Protein AF-U6DLD5-F1 (afdb_monomer_lite)

InterPro domains:
  IPR000885 Fibrillar collagen, C-terminal [PF01410] (1-35)
  IPR000885 Fibrillar collagen, C-terminal [PF01410] (37-151)
  IPR000885 Fibrillar collagen, C-terminal [PS51461] (1-152)
  IPR000885 Fibrillar collagen, C-terminal [SM00038] (1-152)

Organism: Neovison vison (NCBI:txid452646)

Radius of gyration: 15.99 Å; chains: 1; bounding box: 42×28×44 Å

Sequence (153 aa):
GEYWVDPNQGCARDAFRVFCNFTAGGETCVTPRDDVTQFSYVDSEGSPVGVVQLTFLRLPSVPAHQDVSYPCSGMAQGGPLKLRGANEDELSLETSPYVKEFRDGCQTQQGRTVLEVRTPVLEQLPVLDASFSDLGAPPRRGGVLLGPVCFMG

Foldseek 3Di:
DKDWDDLVPDPSVLTAIFDWDVVVQTKTWWFWQPDLPWTFTAGPVRHGRDPVRLVSLLPVFFKKKKKKKFFQPPPDPFAWKWWQFQLRDTDTPVRDPQWDWDWAPNVDNRTMIMIMRIDRPSSRDDTTDMATPHDDDDGRSPGMDIGIMMTRD

pLDDT: mean 86.75, std 12.44, range [45.78, 97.12]

Structure (mmCIF, N/CA/C/O backbone):
data_AF-U6DLD5-F1
#
_entry.id   AF-U6DLD5-F1
#
loop_
_atom_site.group_PDB
_atom_site.id
_atom_site.type_symbol
_atom_site.label_atom_id
_atom_site.label_alt_id
_atom_site.label_comp_id
_atom_site.label_asym_id
_atom_site.label_entity_id
_atom_site.label_seq_id
_atom_site.pdbx_PDB_ins_code
_atom_site.Cartn_x
_atom_site.Cartn_y
_atom_site.Cartn_z
_atom_site.occupancy
_atom_site.B_iso_or_equiv
_atom_site.auth_seq_id
_atom_site.auth_comp_id
_atom_site.auth_asym_id
_atom_site.auth_atom_id
_atom_site.pdbx_PDB_model_num
ATOM 1 N N . GLY A 1 1 ? -4.600 4.729 -14.880 1.00 92.75 1 GLY A N 1
ATOM 2 C CA . GLY A 1 1 ? -4.843 3.814 -16.014 1.00 92.75 1 GLY A CA 1
ATOM 3 C C . GLY A 1 1 ? -4.038 2.551 -15.807 1.00 92.75 1 GLY A C 1
ATOM 4 O O . GLY A 1 1 ? -3.149 2.578 -14.975 1.00 92.75 1 GLY A O 1
ATOM 5 N N . GLU A 1 2 ? -4.330 1.470 -16.527 1.00 96.19 2 GLU A N 1
ATOM 6 C CA . GLU A 1 2 ? -3.623 0.188 -16.359 1.00 96.19 2 GLU A CA 1
ATOM 7 C C . GLU A 1 2 ? -2.341 0.113 -17.198 1.00 96.19 2 GLU A C 1
ATOM 9 O O . GLU A 1 2 ? -2.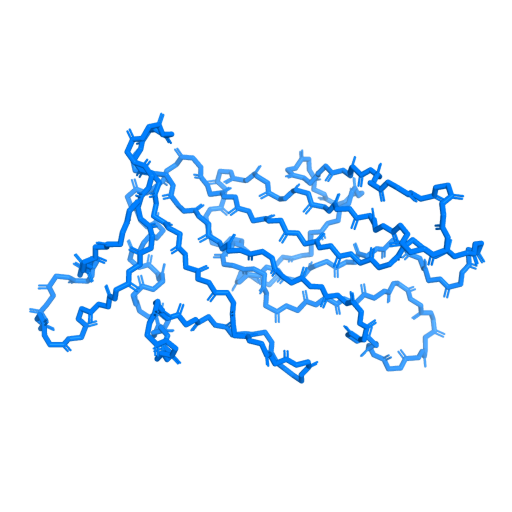404 0.310 -18.414 1.00 96.19 2 GLU A O 1
ATOM 14 N N . TYR A 1 3 ? -1.210 -0.232 -16.578 1.00 95.75 3 TYR A N 1
ATOM 15 C CA . TYR A 1 3 ? 0.106 -0.324 -17.222 1.00 95.75 3 TYR A CA 1
ATOM 16 C C . TYR A 1 3 ? 0.891 -1.543 -16.740 1.00 95.75 3 TYR A C 1
ATOM 18 O O . TYR A 1 3 ? 0.712 -2.001 -15.617 1.00 95.75 3 TYR A O 1
ATOM 26 N N . TRP A 1 4 ? 1.779 -2.054 -17.593 1.00 95.81 4 TRP A N 1
ATOM 27 C CA . TRP A 1 4 ? 2.768 -3.056 -17.199 1.00 95.81 4 TRP A CA 1
ATOM 28 C C . TRP A 1 4 ? 3.968 -2.362 -16.565 1.00 95.81 4 TRP A C 1
ATOM 30 O O . TRP A 1 4 ? 4.526 -1.439 -17.160 1.00 95.81 4 TRP A O 1
ATOM 40 N N . VAL A 1 5 ? 4.361 -2.819 -15.380 1.00 94.38 5 VAL A N 1
ATOM 41 C CA . VAL A 1 5 ? 5.543 -2.334 -14.666 1.00 94.38 5 VAL A CA 1
ATOM 42 C C . VAL A 1 5 ? 6.496 -3.489 -14.392 1.00 94.38 5 VAL A C 1
ATOM 44 O O . VAL A 1 5 ? 6.070 -4.608 -14.105 1.00 94.38 5 VAL A O 1
ATOM 47 N N . ASP A 1 6 ? 7.792 -3.194 -14.459 1.00 95.31 6 ASP A N 1
ATOM 48 C CA . ASP A 1 6 ? 8.860 -4.110 -14.057 1.00 95.31 6 ASP A CA 1
ATOM 49 C C . ASP A 1 6 ? 9.864 -3.386 -13.135 1.00 95.31 6 ASP A C 1
ATOM 51 O O . ASP A 1 6 ? 10.905 -2.899 -13.583 1.00 95.31 6 ASP A O 1
ATOM 55 N N . PRO A 1 7 ? 9.525 -3.237 -11.842 1.00 93.12 7 PRO A N 1
ATOM 56 C CA . PRO A 1 7 ? 10.357 -2.552 -10.856 1.00 93.12 7 PRO A CA 1
ATOM 57 C C . PRO A 1 7 ? 11.728 -3.203 -10.652 1.00 93.12 7 PRO A C 1
ATOM 59 O O . PRO A 1 7 ? 12.706 -2.497 -10.400 1.00 93.12 7 PRO A O 1
ATOM 62 N N . ASN A 1 8 ? 11.810 -4.535 -10.743 1.00 93.31 8 ASN A N 1
ATOM 63 C CA . ASN A 1 8 ? 13.070 -5.257 -10.577 1.00 93.31 8 ASN A CA 1
ATOM 64 C C . ASN A 1 8 ? 13.960 -5.210 -11.839 1.00 93.31 8 ASN A C 1
ATOM 66 O O . ASN A 1 8 ? 15.142 -5.551 -11.752 1.00 93.31 8 ASN A O 1
ATOM 70 N N . GLN A 1 9 ? 13.400 -4.762 -12.975 1.00 88.50 9 GLN A N 1
ATOM 71 C CA . GLN A 1 9 ? 13.993 -4.610 -14.312 1.00 88.50 9 GLN A CA 1
ATOM 72 C C . GLN A 1 9 ? 14.482 -5.897 -14.995 1.00 88.50 9 GLN A C 1
ATOM 74 O O . GLN A 1 9 ? 14.720 -5.883 -16.199 1.00 88.50 9 GLN A O 1
ATOM 79 N N . GLY A 1 10 ? 14.733 -6.975 -14.255 1.00 90.94 10 GLY A N 1
ATOM 80 C CA . GLY A 1 10 ? 15.520 -8.119 -14.699 1.00 90.94 10 GLY A CA 1
ATOM 81 C C . GLY A 1 10 ? 14.896 -8.867 -15.875 1.00 90.94 10 GLY A C 1
ATOM 82 O O . GLY A 1 10 ? 15.230 -8.639 -17.038 1.00 90.94 10 GLY A O 1
ATOM 83 N N . CYS A 1 11 ? 14.067 -9.866 -15.582 1.00 92.19 11 CYS A N 1
ATOM 84 C CA . CYS A 1 11 ? 13.420 -10.654 -16.622 1.00 92.19 11 CYS A CA 1
ATOM 85 C C . CYS A 1 11 ? 12.029 -10.092 -16.883 1.00 92.19 11 CYS A C 1
ATOM 87 O O . CYS A 1 11 ? 11.101 -10.504 -16.212 1.00 92.19 11 CYS A O 1
ATOM 89 N N . ALA A 1 12 ? 11.845 -9.311 -17.949 1.00 93.56 12 ALA A N 1
ATOM 90 C CA . ALA A 1 12 ? 10.562 -8.676 -18.296 1.00 93.56 12 ALA A CA 1
ATOM 91 C C . ALA A 1 12 ? 9.317 -9.600 -18.393 1.00 93.56 12 ALA A C 1
ATOM 93 O O . ALA A 1 12 ? 8.209 -9.123 -18.619 1.00 93.56 12 ALA A O 1
ATOM 94 N N . ARG A 1 13 ? 9.469 -10.927 -18.269 1.00 92.88 13 ARG A N 1
ATOM 95 C CA . ARG A 1 13 ? 8.363 -11.890 -18.141 1.00 92.88 13 ARG A CA 1
ATOM 96 C C . ARG A 1 13 ? 7.711 -11.900 -16.757 1.00 92.88 13 ARG A C 1
ATOM 98 O O . ARG A 1 13 ? 6.627 -12.458 -16.644 1.00 92.88 13 ARG A O 1
ATOM 105 N N . ASP A 1 14 ? 8.369 -11.362 -15.733 1.00 92.38 14 ASP A N 1
ATOM 106 C CA . ASP A 1 14 ? 7.815 -11.212 -14.382 1.00 92.38 14 ASP A CA 1
ATOM 107 C C . ASP A 1 14 ? 7.255 -9.802 -14.118 1.00 92.38 14 ASP A C 1
ATOM 109 O O . ASP A 1 14 ? 6.868 -9.488 -12.986 1.00 92.38 14 ASP A O 1
ATOM 113 N N . ALA A 1 15 ? 7.189 -8.976 -15.170 1.00 95.12 15 ALA A N 1
ATOM 114 C CA . ALA A 1 15 ? 6.427 -7.742 -15.183 1.00 95.12 15 ALA A CA 1
ATOM 115 C C . ALA A 1 15 ? 4.958 -8.041 -14.874 1.00 95.12 15 ALA A C 1
ATOM 117 O O . ALA A 1 15 ? 4.433 -9.098 -15.227 1.00 95.12 15 ALA A O 1
ATOM 118 N N . PHE A 1 16 ? 4.282 -7.090 -14.245 1.00 96.06 16 PHE A N 1
ATOM 119 C CA . PHE A 1 16 ? 2.897 -7.246 -13.815 1.00 96.06 16 PHE A CA 1
ATOM 120 C C . PHE A 1 16 ? 2.096 -5.987 -14.120 1.00 96.06 16 PHE A C 1
ATOM 122 O O . PHE A 1 16 ? 2.649 -4.894 -14.284 1.00 96.06 16 PHE A O 1
ATOM 129 N N . ARG A 1 17 ? 0.780 -6.151 -14.251 1.00 96.88 17 ARG A N 1
ATOM 130 C CA . ARG A 1 17 ? -0.121 -5.073 -14.653 1.00 96.88 17 ARG A CA 1
ATOM 131 C C . ARG A 1 17 ? -0.728 -4.382 -13.437 1.00 96.88 17 ARG A C 1
ATOM 133 O O . ARG A 1 17 ? -1.255 -5.045 -12.558 1.00 96.88 17 ARG A O 1
ATOM 140 N N . VAL A 1 18 ? -0.674 -3.060 -13.385 1.00 96.50 18 VAL A N 1
ATOM 141 C CA . VAL A 1 18 ? -1.131 -2.267 -12.236 1.00 96.50 18 VAL A CA 1
ATOM 142 C C . VAL A 1 18 ? -1.788 -0.973 -12.672 1.00 96.50 18 VAL A C 1
ATOM 144 O O . VAL A 1 18 ? -1.537 -0.458 -13.766 1.00 96.50 18 VAL A O 1
ATOM 147 N N . PHE A 1 19 ? -2.571 -0.394 -11.768 1.00 96.31 19 PHE A N 1
ATOM 148 C CA . PHE A 1 19 ? -3.094 0.944 -11.957 1.00 96.31 19 PHE A CA 1
ATOM 149 C C . PHE A 1 19 ? -2.014 1.989 -11.650 1.00 96.31 19 PHE A C 1
ATOM 151 O O . PHE A 1 19 ? -1.528 2.080 -10.524 1.00 96.31 19 PHE A O 1
ATOM 158 N N . CYS A 1 20 ? -1.684 2.828 -12.633 1.00 94.94 20 CYS A N 1
ATOM 159 C CA . CYS A 1 20 ? -0.856 4.018 -12.443 1.00 94.94 20 CYS A CA 1
ATOM 160 C C . CYS A 1 20 ? -1.688 5.301 -12.549 1.00 94.94 20 CYS A C 1
ATOM 162 O O . CYS A 1 20 ? -2.385 5.525 -13.551 1.00 94.94 20 CYS A O 1
ATOM 164 N N . ASN A 1 21 ? -1.581 6.185 -11.560 1.00 93.81 21 ASN A N 1
ATOM 165 C CA . ASN A 1 21 ? -2.223 7.495 -11.565 1.00 93.81 21 ASN A CA 1
ATOM 166 C C . ASN A 1 21 ? -1.222 8.613 -11.865 1.00 93.81 21 ASN A C 1
ATOM 168 O O . ASN A 1 21 ? -0.592 9.190 -10.978 1.00 93.81 21 ASN A O 1
ATOM 172 N N . PHE A 1 22 ? -1.131 8.989 -13.138 1.00 89.50 22 PHE A N 1
ATOM 173 C CA . PHE A 1 22 ? -0.273 10.096 -13.565 1.00 89.50 22 PHE A CA 1
ATOM 174 C C . PHE A 1 22 ? -0.813 11.482 -13.199 1.00 89.50 22 PHE A C 1
ATOM 176 O O . PHE A 1 22 ? -0.082 12.461 -13.304 1.00 89.50 22 PHE A O 1
ATOM 183 N N . THR A 1 23 ? -2.069 11.590 -12.751 1.00 88.44 23 THR A N 1
ATOM 184 C CA . THR A 1 23 ? -2.621 12.870 -12.272 1.00 88.44 23 THR A CA 1
ATOM 185 C C . THR A 1 23 ? -2.299 13.141 -10.802 1.00 88.44 23 THR A C 1
ATOM 187 O O . THR A 1 23 ? -2.323 14.293 -10.380 1.00 88.44 23 THR A O 1
ATOM 190 N N . ALA A 1 24 ? -1.934 12.103 -10.045 1.00 77.81 24 ALA A N 1
ATOM 191 C CA . ALA A 1 24 ? -1.571 12.168 -8.630 1.00 77.81 24 ALA A CA 1
ATOM 192 C C . ALA A 1 24 ? -0.053 12.018 -8.415 1.00 77.81 24 ALA A C 1
ATOM 194 O O . ALA A 1 24 ? 0.392 11.274 -7.552 1.00 77.81 24 ALA A O 1
ATOM 195 N N . GLY A 1 25 ? 0.760 12.685 -9.239 1.00 78.44 25 GLY A N 1
ATOM 196 C CA . GLY A 1 25 ? 2.223 12.648 -9.100 1.00 78.44 25 GLY A CA 1
ATOM 197 C C . GLY A 1 25 ? 2.900 11.377 -9.624 1.00 78.44 25 GLY A C 1
ATOM 198 O O . GLY A 1 25 ? 4.105 11.258 -9.485 1.00 78.44 25 GLY A O 1
ATOM 199 N N . GLY A 1 26 ? 2.170 10.465 -10.279 1.00 87.81 26 GLY A N 1
ATOM 200 C CA . GLY A 1 26 ? 2.747 9.225 -10.808 1.00 87.81 26 GLY A CA 1
ATOM 201 C C . GLY A 1 26 ? 2.716 8.085 -9.795 1.00 87.81 26 GLY A C 1
ATOM 202 O O . GLY A 1 26 ? 3.724 7.427 -9.560 1.00 87.81 26 GLY A O 1
ATOM 203 N N . GLU A 1 27 ? 1.555 7.843 -9.188 1.00 92.88 27 GLU A N 1
ATOM 204 C CA . GLU A 1 27 ? 1.404 6.758 -8.219 1.00 92.88 27 GLU A CA 1
ATOM 205 C C . GLU A 1 27 ? 1.222 5.404 -8.914 1.00 92.88 27 GLU A C 1
ATOM 207 O O . GLU A 1 27 ? 0.570 5.318 -9.954 1.00 92.88 27 GLU A O 1
ATOM 212 N N . THR A 1 28 ? 1.786 4.349 -8.334 1.00 95.06 28 THR A N 1
ATOM 213 C CA . THR A 1 28 ? 1.624 2.960 -8.772 1.00 95.06 28 THR A CA 1
ATOM 214 C C . THR A 1 28 ? 0.898 2.180 -7.684 1.00 95.06 28 THR A C 1
ATOM 216 O O . THR A 1 28 ? 1.420 2.037 -6.579 1.00 95.06 28 THR A O 1
ATOM 219 N N . CYS A 1 29 ? -0.300 1.684 -7.991 1.00 96.25 29 CYS A N 1
ATOM 220 C CA . CYS A 1 29 ? -1.197 1.031 -7.044 1.00 96.25 29 CYS A CA 1
ATOM 221 C C . CYS A 1 29 ? -1.299 -0.475 -7.289 1.00 96.25 29 CYS A C 1
ATOM 223 O O . CYS A 1 29 ? -1.602 -0.914 -8.398 1.00 96.25 29 CYS A O 1
ATOM 225 N N . VAL A 1 30 ? -1.113 -1.261 -6.229 1.00 96.62 30 VAL A N 1
ATOM 226 C CA . VAL A 1 30 ? -1.268 -2.718 -6.228 1.00 96.62 30 VAL A CA 1
ATOM 227 C C . VAL A 1 30 ? -2.493 -3.094 -5.401 1.00 96.62 30 VAL A C 1
ATOM 229 O O . VAL A 1 30 ? -2.648 -2.657 -4.258 1.00 96.62 30 VAL A O 1
ATOM 232 N N . THR A 1 31 ? -3.367 -3.910 -5.977 1.00 95.75 31 THR A N 1
ATOM 233 C CA . THR A 1 31 ? -4.673 -4.235 -5.397 1.00 95.75 31 THR A CA 1
ATOM 234 C C . THR A 1 31 ? -4.542 -5.405 -4.419 1.00 95.75 31 THR A C 1
ATOM 236 O O . THR A 1 31 ? -3.782 -6.340 -4.679 1.00 95.75 31 THR A O 1
ATOM 239 N N . PRO A 1 32 ? -5.245 -5.399 -3.276 1.00 95.12 32 PRO A N 1
ATOM 240 C CA . PRO A 1 32 ? -5.318 -6.576 -2.425 1.00 95.12 32 PRO A CA 1
ATOM 241 C C . PRO A 1 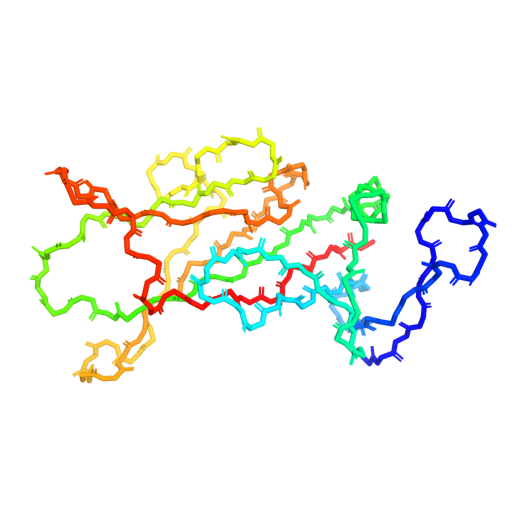32 ? -6.106 -7.697 -3.111 1.00 95.12 32 PRO A C 1
ATOM 243 O O . PRO A 1 32 ? -7.004 -7.459 -3.916 1.00 95.12 32 PRO A O 1
ATOM 246 N N . ARG A 1 33 ? -5.794 -8.941 -2.764 1.00 92.00 33 ARG A N 1
ATOM 247 C CA . ARG A 1 33 ? -6.616 -10.094 -3.116 1.00 92.00 33 ARG A CA 1
ATOM 248 C C . ARG A 1 33 ? -7.865 -10.108 -2.239 1.00 92.00 33 ARG A C 1
ATOM 250 O O . ARG A 1 33 ? -7.757 -9.924 -1.027 1.00 92.00 33 ARG A O 1
ATOM 257 N N . ASP A 1 34 ? -9.011 -10.432 -2.830 1.00 83.38 34 ASP A N 1
ATOM 258 C CA . ASP A 1 34 ? -10.267 -10.667 -2.108 1.00 83.38 34 ASP A CA 1
ATOM 259 C C . ASP A 1 34 ? -10.220 -11.996 -1.329 1.00 83.38 34 ASP A C 1
ATOM 261 O O . ASP A 1 34 ? -10.873 -12.981 -1.677 1.00 83.38 34 ASP A O 1
ATOM 265 N N . ASP A 1 35 ? -9.396 -12.048 -0.282 1.00 77.81 35 ASP A N 1
ATOM 266 C CA . ASP A 1 35 ? -9.245 -13.194 0.608 1.00 77.81 35 ASP A CA 1
ATOM 267 C C . ASP A 1 35 ? -9.398 -12.762 2.073 1.00 77.81 35 ASP A C 1
ATOM 269 O O . ASP A 1 35 ? -8.639 -11.958 2.613 1.00 77.81 35 ASP A O 1
ATOM 273 N N . VAL A 1 36 ? -10.402 -13.334 2.739 1.00 69.81 36 VAL A N 1
ATOM 274 C CA . VAL A 1 36 ? -10.720 -13.054 4.148 1.00 69.81 36 VAL A CA 1
ATOM 275 C C . VAL A 1 36 ? -9.746 -13.774 5.098 1.00 69.81 36 VAL A C 1
ATOM 277 O O . VAL A 1 36 ? -9.657 -13.444 6.283 1.00 69.81 36 VAL A O 1
ATOM 280 N N . THR A 1 37 ? -9.007 -14.767 4.598 1.00 72.00 37 THR A N 1
ATOM 281 C CA . THR A 1 37 ? -8.111 -15.630 5.379 1.00 72.00 37 THR A CA 1
ATOM 282 C C . THR A 1 37 ? -6.655 -15.196 5.354 1.00 72.00 37 THR A C 1
ATOM 284 O O . THR A 1 37 ? -5.927 -15.565 6.274 1.00 72.00 37 THR A O 1
ATOM 287 N N . GLN A 1 38 ? -6.223 -14.393 4.377 1.00 83.81 38 GLN A N 1
ATOM 288 C CA . GLN A 1 38 ? -4.859 -13.871 4.287 1.00 83.81 38 GLN A CA 1
ATOM 289 C C . GLN A 1 38 ? -4.794 -12.598 3.442 1.00 83.81 38 GLN A C 1
ATOM 291 O O . GLN A 1 38 ? -5.195 -12.590 2.281 1.00 83.81 38 GLN A O 1
ATOM 296 N N . PHE A 1 39 ? -4.194 -11.542 3.993 1.00 90.62 39 PHE A N 1
ATOM 297 C CA . PHE A 1 39 ? -3.875 -10.357 3.207 1.00 90.62 39 PHE A CA 1
ATOM 298 C C . PHE A 1 39 ? -2.736 -10.675 2.243 1.00 90.62 39 PHE A C 1
ATOM 300 O O . PHE A 1 39 ? -1.655 -11.121 2.629 1.00 90.62 39 PHE A O 1
ATOM 307 N N . SER A 1 40 ? -3.015 -10.484 0.964 1.00 92.69 40 SER A N 1
ATOM 308 C CA . SER A 1 40 ? -2.075 -10.667 -0.133 1.00 92.69 40 SER A CA 1
ATOM 309 C C . SER A 1 40 ? -2.420 -9.678 -1.236 1.00 92.69 40 SER A C 1
ATOM 311 O O . SER A 1 40 ? -3.491 -9.076 -1.213 1.00 92.69 40 SER A O 1
ATOM 313 N N . TYR A 1 41 ? -1.503 -9.488 -2.178 1.00 95.44 41 TYR A N 1
ATOM 314 C CA . TYR A 1 41 ? -1.611 -8.464 -3.210 1.00 95.44 41 TYR A CA 1
ATOM 315 C C . TYR A 1 41 ? -1.487 -9.097 -4.583 1.00 95.44 41 TYR A C 1
ATOM 317 O O . TYR A 1 41 ? -0.684 -10.010 -4.794 1.00 95.44 41 TYR A O 1
ATOM 325 N N . VAL A 1 42 ? -2.313 -8.613 -5.496 1.00 96.56 42 VAL A N 1
ATOM 326 C CA . VAL A 1 42 ? -2.437 -9.107 -6.858 1.00 96.56 42 VAL A CA 1
ATOM 327 C C . VAL A 1 42 ? -2.305 -7.960 -7.843 1.00 96.56 42 VAL A C 1
ATOM 329 O O . VAL A 1 42 ? -2.525 -6.789 -7.524 1.00 96.56 42 VAL A O 1
ATOM 332 N N . ASP A 1 43 ? -1.907 -8.320 -9.049 1.00 96.25 43 ASP A N 1
ATOM 333 C CA . ASP A 1 43 ? -1.924 -7.431 -10.190 1.00 96.25 43 ASP A CA 1
ATOM 334 C C . ASP A 1 43 ? -3.370 -7.229 -10.687 1.00 96.25 43 ASP A C 1
ATOM 336 O O . ASP A 1 43 ? -4.327 -7.834 -10.189 1.00 96.25 43 ASP A O 1
ATOM 340 N N . SER A 1 44 ? -3.550 -6.368 -11.680 1.00 95.50 44 SER A N 1
ATOM 341 C CA . SER A 1 44 ? -4.857 -6.061 -12.268 1.00 95.50 44 SER A CA 1
ATOM 342 C C . SER A 1 44 ? -5.488 -7.237 -13.026 1.00 95.50 44 SER A C 1
ATOM 344 O O . SER A 1 44 ? -6.639 -7.141 -13.451 1.00 95.50 44 SER A O 1
ATOM 346 N N . GLU A 1 45 ? -4.759 -8.340 -13.210 1.00 94.31 45 GLU A N 1
ATOM 347 C CA . GLU A 1 45 ? -5.241 -9.594 -13.799 1.00 94.31 45 GLU A CA 1
ATOM 348 C C . GLU A 1 45 ? -5.525 -10.665 -12.725 1.00 94.31 45 GLU A C 1
ATOM 350 O O . GLU A 1 45 ? -5.977 -11.765 -13.047 1.00 94.31 45 GLU A O 1
ATOM 355 N N . GLY A 1 46 ? -5.325 -10.342 -11.441 1.00 93.62 46 GLY A N 1
ATOM 356 C CA . GLY A 1 46 ? -5.551 -11.232 -10.302 1.00 93.62 46 GLY A CA 1
ATOM 357 C C . GLY A 1 46 ? -4.376 -12.164 -9.983 1.00 93.62 46 GLY A C 1
ATOM 358 O O . GLY A 1 46 ? -4.510 -13.041 -9.123 1.00 93.62 46 GLY A O 1
ATOM 359 N N . SER A 1 47 ? -3.227 -11.992 -10.638 1.00 94.69 47 SER A N 1
ATOM 360 C CA . SER A 1 47 ? -2.024 -12.789 -10.386 1.00 94.69 47 SER A CA 1
ATOM 361 C C . SER A 1 47 ? -1.285 -12.274 -9.146 1.00 94.69 47 SER A C 1
ATOM 363 O O . SER A 1 47 ? -1.131 -11.063 -8.994 1.00 94.69 47 SER A O 1
ATOM 365 N N . PRO A 1 48 ? -0.794 -13.146 -8.243 1.00 94.88 48 PRO A N 1
ATOM 366 C CA . PRO A 1 48 ? -0.055 -12.711 -7.058 1.00 94.88 48 PRO A CA 1
ATOM 367 C C . PRO A 1 48 ? 1.204 -11.912 -7.411 1.00 94.88 48 PRO A C 1
ATOM 369 O O . PRO A 1 48 ? 2.045 -12.384 -8.177 1.00 94.88 48 PRO A O 1
ATOM 372 N N . VAL A 1 49 ? 1.377 -10.743 -6.790 1.00 95.19 49 VAL A N 1
ATOM 373 C CA . VAL A 1 49 ? 2.599 -9.942 -6.939 1.00 95.19 49 VAL A CA 1
ATOM 374 C C . VAL A 1 49 ? 3.652 -10.438 -5.953 1.00 95.19 49 VAL A C 1
ATOM 376 O O . VAL A 1 49 ? 3.423 -10.515 -4.745 1.00 95.19 49 VAL A O 1
ATOM 379 N N . GLY A 1 50 ? 4.833 -10.783 -6.466 1.00 91.19 50 GLY A N 1
ATOM 380 C CA . GLY A 1 50 ? 5.936 -11.284 -5.651 1.00 91.19 50 GLY A CA 1
ATOM 381 C C . GLY A 1 50 ? 6.521 -10.229 -4.704 1.00 91.19 50 GLY A C 1
ATOM 382 O O . GLY A 1 50 ? 6.601 -9.044 -5.025 1.00 91.19 50 GLY A O 1
ATOM 383 N N . VAL A 1 51 ? 7.030 -10.677 -3.552 1.00 90.62 51 VAL A N 1
ATOM 384 C CA . VAL A 1 51 ? 7.663 -9.805 -2.538 1.00 90.62 51 VAL A CA 1
ATOM 385 C C . VAL A 1 51 ? 8.860 -9.013 -3.073 1.00 90.62 51 VAL A C 1
ATOM 387 O O . VAL A 1 51 ? 9.112 -7.901 -2.613 1.00 90.62 51 VAL A O 1
ATOM 390 N N . VAL A 1 52 ? 9.578 -9.558 -4.063 1.00 92.50 52 VAL A N 1
ATOM 391 C CA . VAL A 1 52 ? 10.695 -8.869 -4.728 1.00 92.50 52 VAL A CA 1
ATOM 392 C C . VAL A 1 52 ? 10.173 -7.658 -5.495 1.00 92.50 52 VAL A C 1
ATOM 394 O O . VAL A 1 52 ? 10.686 -6.562 -5.302 1.00 92.50 52 VAL A O 1
ATOM 397 N N . GLN A 1 53 ? 9.103 -7.820 -6.280 1.00 92.81 53 GLN A N 1
ATOM 398 C CA . GLN A 1 53 ? 8.511 -6.712 -7.031 1.00 92.81 53 GLN A CA 1
ATOM 399 C C . GLN A 1 53 ? 7.980 -5.612 -6.100 1.00 92.81 53 GLN A C 1
ATOM 401 O O . GLN A 1 53 ? 8.266 -4.435 -6.308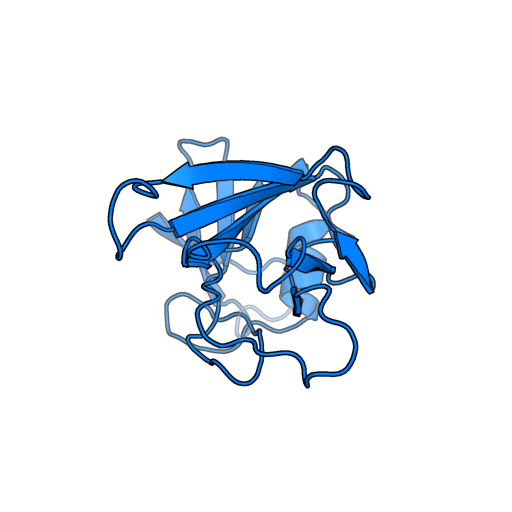 1.00 92.81 53 GLN A O 1
ATOM 406 N N . LEU A 1 54 ? 7.298 -5.988 -5.011 1.00 91.81 54 LEU A N 1
ATOM 407 C CA . LEU A 1 54 ? 6.846 -5.031 -3.992 1.00 91.81 54 LEU A CA 1
ATOM 408 C C . LEU A 1 54 ? 8.015 -4.300 -3.317 1.00 91.81 54 LEU A C 1
ATOM 410 O O . LEU A 1 54 ? 7.934 -3.101 -3.073 1.00 91.81 54 LEU A O 1
ATOM 414 N N . THR A 1 55 ? 9.118 -4.996 -3.035 1.00 90.75 55 THR A N 1
ATOM 415 C CA . THR A 1 55 ? 10.316 -4.377 -2.448 1.00 90.75 55 THR A CA 1
ATOM 416 C C . THR A 1 55 ? 10.926 -3.337 -3.382 1.00 90.75 55 THR A C 1
ATOM 418 O O . THR A 1 55 ? 11.270 -2.244 -2.937 1.00 90.75 55 THR A O 1
ATOM 421 N N . PHE A 1 56 ? 11.021 -3.635 -4.677 1.00 91.12 56 PHE A N 1
ATOM 422 C CA . PHE A 1 56 ? 11.554 -2.686 -5.653 1.00 91.12 56 PHE A CA 1
ATOM 423 C C . PHE A 1 56 ? 10.610 -1.508 -5.918 1.00 91.12 56 PHE A C 1
ATOM 425 O O . PHE A 1 56 ? 11.105 -0.415 -6.164 1.00 91.12 56 PHE A O 1
ATOM 432 N N . LEU A 1 57 ? 9.286 -1.672 -5.784 1.00 88.75 57 LEU A N 1
ATOM 433 C CA . LEU A 1 57 ? 8.346 -0.539 -5.796 1.00 88.75 57 LEU A CA 1
ATOM 434 C C . LEU A 1 57 ? 8.573 0.438 -4.635 1.00 88.75 57 LEU A C 1
ATOM 436 O O . LEU A 1 57 ? 8.304 1.628 -4.784 1.00 88.75 57 LEU A O 1
ATOM 440 N N . ARG A 1 58 ? 9.082 -0.032 -3.489 1.00 87.94 58 ARG A N 1
ATOM 441 C CA . ARG A 1 58 ? 9.411 0.847 -2.358 1.00 87.94 58 ARG A CA 1
ATOM 442 C C . ARG A 1 58 ? 10.603 1.743 -2.688 1.00 87.94 58 ARG A C 1
ATOM 444 O O . ARG A 1 58 ? 10.507 2.943 -2.524 1.00 87.94 58 ARG A O 1
ATOM 451 N N . LEU A 1 59 ? 11.712 1.200 -3.185 1.00 80.94 59 LEU A N 1
ATOM 452 C CA . LEU A 1 59 ? 12.985 1.935 -3.303 1.00 80.94 59 LEU A CA 1
ATOM 453 C C . LEU A 1 59 ? 12.929 3.317 -4.001 1.00 80.94 59 LEU A C 1
ATOM 455 O O . LEU A 1 59 ? 13.600 4.222 -3.504 1.00 80.94 59 LEU A O 1
ATOM 459 N N . PRO A 1 60 ? 12.187 3.527 -5.109 1.00 75.00 60 PRO A N 1
ATOM 460 C CA . PRO A 1 60 ? 12.126 4.829 -5.773 1.00 75.00 60 PRO A CA 1
ATOM 461 C C . PRO A 1 60 ? 11.041 5.771 -5.224 1.00 75.00 60 PRO A C 1
ATOM 463 O O . PRO A 1 60 ? 10.955 6.898 -5.698 1.00 75.00 60 PRO A O 1
ATOM 466 N N . SER A 1 61 ? 10.203 5.337 -4.278 1.00 75.50 61 SER A N 1
ATOM 467 C CA . SER A 1 61 ? 8.922 5.999 -4.002 1.00 75.50 61 SER A CA 1
ATOM 468 C C . SER A 1 61 ? 8.941 6.875 -2.750 1.00 75.50 61 SER A C 1
ATOM 470 O O . SER A 1 61 ? 9.510 6.473 -1.750 1.00 75.50 61 SER A O 1
ATOM 472 N N . VAL A 1 62 ? 8.276 8.034 -2.716 1.00 84.25 62 VAL A N 1
ATOM 473 C CA . VAL A 1 62 ? 8.076 8.809 -1.472 1.00 84.25 62 VAL A CA 1
ATOM 474 C C . VAL A 1 62 ? 6.827 9.708 -1.566 1.00 84.25 62 VAL A C 1
ATOM 476 O O . VAL A 1 62 ? 6.827 10.629 -2.380 1.00 84.25 62 VAL A O 1
ATOM 479 N N . PRO A 1 63 ? 5.830 9.621 -0.651 1.00 91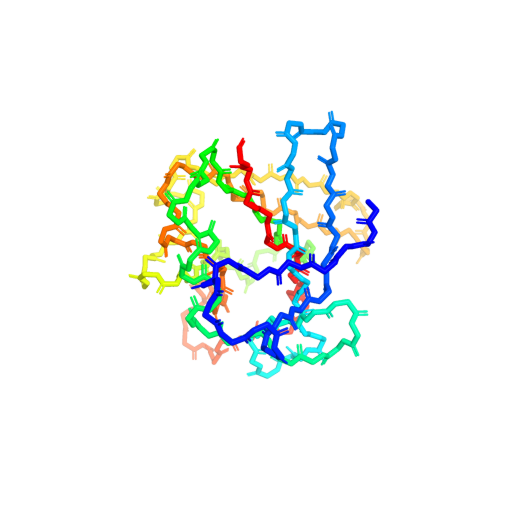.38 63 PRO A N 1
ATOM 480 C CA . PRO A 1 63 ? 5.451 8.527 0.266 1.00 91.38 63 PRO A CA 1
ATOM 481 C C . PRO A 1 63 ? 4.573 7.418 -0.357 1.00 91.38 63 PRO A C 1
ATOM 483 O O . PRO A 1 63 ? 4.141 7.501 -1.506 1.00 91.38 63 PRO A O 1
ATOM 486 N N . ALA A 1 64 ? 4.258 6.397 0.447 1.00 94.88 64 ALA A N 1
ATOM 487 C CA . ALA A 1 64 ? 3.252 5.381 0.134 1.00 94.88 64 ALA A CA 1
ATOM 488 C C . ALA A 1 64 ? 1.964 5.608 0.938 1.00 94.88 64 ALA A C 1
ATOM 490 O O . ALA A 1 64 ? 1.998 6.168 2.042 1.00 94.88 64 ALA A O 1
ATOM 491 N N . HIS A 1 65 ? 0.830 5.163 0.397 1.00 95.81 65 HIS A N 1
ATOM 492 C CA . HIS A 1 65 ? -0.435 5.177 1.120 1.00 95.81 65 HIS A CA 1
ATOM 493 C C . HIS A 1 65 ? -1.275 3.922 0.888 1.00 95.81 65 HIS A C 1
ATOM 495 O O . HIS A 1 65 ? -1.157 3.258 -0.142 1.00 95.81 65 HIS A O 1
ATOM 501 N N . GLN A 1 66 ? -2.107 3.595 1.871 1.00 97.00 66 GLN A N 1
ATOM 502 C CA . GLN A 1 66 ? -3.089 2.528 1.787 1.00 97.00 66 GLN A CA 1
ATOM 503 C C . GLN A 1 66 ? -4.265 2.826 2.719 1.00 97.00 66 GLN A C 1
ATOM 505 O O . GLN A 1 66 ? -4.065 3.173 3.884 1.00 97.00 66 GLN A O 1
ATOM 510 N N . ASP A 1 67 ? -5.477 2.607 2.218 1.00 95.94 67 ASP A N 1
ATOM 511 C CA . ASP A 1 67 ? -6.695 2.709 3.015 1.00 95.94 67 ASP A CA 1
ATOM 512 C C . ASP A 1 67 ? -7.127 1.336 3.535 1.00 95.94 67 ASP A C 1
ATOM 514 O O . ASP A 1 67 ? -7.034 0.324 2.838 1.00 95.94 67 ASP A O 1
ATOM 518 N N . VAL A 1 68 ? -7.642 1.291 4.761 1.00 93.88 68 VAL A N 1
ATOM 519 C CA . VAL A 1 68 ? -8.221 0.087 5.367 1.00 93.88 68 VAL A CA 1
ATOM 520 C C . VAL A 1 68 ? -9.567 0.444 5.968 1.00 93.88 68 VAL A C 1
ATOM 522 O O . VAL A 1 68 ? -9.647 1.297 6.844 1.00 93.88 68 VAL A O 1
ATOM 525 N N . SER A 1 69 ? -10.640 -0.211 5.531 1.00 90.50 69 SER A N 1
ATOM 526 C CA . SER A 1 69 ? -11.982 0.061 6.049 1.00 90.50 69 SER A CA 1
ATOM 527 C C . SER A 1 69 ? -12.540 -1.098 6.859 1.00 90.50 69 SER A C 1
ATOM 529 O O . SER A 1 69 ? -12.323 -2.261 6.531 1.00 90.50 69 SER A O 1
ATOM 531 N N . TYR A 1 70 ? -13.332 -0.803 7.881 1.00 88.00 70 TYR A N 1
ATOM 532 C CA . TYR A 1 70 ? -14.040 -1.795 8.688 1.00 88.00 70 TYR A CA 1
ATOM 533 C C . TYR A 1 70 ? -15.437 -1.280 9.065 1.00 88.00 70 TYR A C 1
ATOM 535 O O . TYR A 1 70 ? -15.674 -0.073 9.015 1.00 88.00 70 TYR A O 1
ATOM 543 N N . PRO A 1 71 ? -16.404 -2.154 9.398 1.00 85.62 71 PRO A N 1
ATOM 544 C CA . PRO A 1 71 ? -17.755 -1.722 9.741 1.00 85.62 71 PRO A CA 1
ATOM 545 C C . PRO A 1 71 ? -17.724 -0.848 10.995 1.00 85.62 71 PRO A C 1
ATOM 547 O O . PRO A 1 71 ? -16.989 -1.156 11.936 1.00 85.62 71 PRO A O 1
ATOM 550 N N . CYS A 1 72 ? -18.533 0.214 11.038 1.00 80.44 72 CYS A N 1
ATOM 551 C CA . CYS A 1 72 ? -18.656 1.002 12.262 1.00 80.44 72 CYS A CA 1
ATOM 552 C C . CYS A 1 72 ? -19.184 0.079 13.367 1.00 80.44 72 CYS A C 1
ATOM 554 O O . CYS A 1 72 ? -20.269 -0.494 13.241 1.00 80.44 72 CYS A O 1
ATOM 556 N N . SER A 1 73 ? -18.420 -0.103 14.444 1.00 69.44 73 SER A N 1
ATOM 557 C CA . SER A 1 73 ? -18.899 -0.899 15.567 1.00 69.44 73 SER A CA 1
ATOM 558 C C . SER A 1 73 ? -20.078 -0.165 16.209 1.00 69.44 73 SER A C 1
ATOM 560 O O . SER A 1 73 ? -19.958 0.968 16.681 1.00 69.44 73 SER A O 1
ATOM 562 N N . GLY A 1 74 ? -21.257 -0.788 16.201 1.00 56.91 74 GLY A N 1
ATOM 563 C CA . GLY A 1 74 ? -22.370 -0.328 17.022 1.00 56.91 74 GLY A CA 1
ATOM 564 C C . GLY A 1 74 ? -21.974 -0.509 18.482 1.00 56.91 74 GLY A C 1
ATOM 565 O O . GLY A 1 74 ? -22.023 -1.623 18.977 1.00 56.91 74 GLY A O 1
ATOM 566 N N . MET A 1 75 ? -21.517 0.564 19.134 1.00 45.78 75 MET A N 1
ATOM 567 C CA . MET A 1 75 ? -21.094 0.594 20.541 1.00 45.78 75 MET A CA 1
ATOM 568 C C . MET A 1 75 ? -20.124 -0.531 20.957 1.00 45.78 75 MET A C 1
ATOM 570 O O . MET A 1 75 ? -20.508 -1.557 21.504 1.00 45.78 75 MET A O 1
ATOM 574 N N . ALA A 1 76 ? -18.828 -0.248 20.807 1.00 48.12 76 ALA A N 1
ATOM 575 C CA . ALA A 1 76 ? -17.816 -0.603 21.809 1.00 48.12 76 ALA A CA 1
ATOM 576 C C . ALA A 1 76 ? -17.660 -2.096 22.188 1.00 48.12 76 ALA A C 1
ATOM 578 O O . ALA A 1 76 ? -17.608 -2.420 23.372 1.00 48.12 76 ALA A O 1
ATOM 579 N N . GLN A 1 77 ? -17.510 -2.997 21.211 1.00 52.00 77 GLN A N 1
ATOM 580 C CA . GLN A 1 77 ? -17.055 -4.378 21.486 1.00 52.00 77 GLN A CA 1
ATOM 581 C C . GLN A 1 77 ? -15.793 -4.809 20.729 1.00 52.00 77 GLN A C 1
ATOM 583 O O . GLN A 1 77 ? -15.423 -5.969 20.754 1.00 52.00 77 GLN A O 1
ATOM 588 N N . GLY A 1 78 ? -15.100 -3.885 20.074 1.00 55.56 78 GLY A N 1
ATOM 589 C CA . GLY A 1 78 ? -13.770 -4.139 19.536 1.00 55.56 78 GLY A CA 1
ATOM 590 C C . GLY A 1 78 ? -12.989 -2.856 19.697 1.00 55.56 78 GLY A C 1
ATOM 591 O O . GLY A 1 78 ? -13.438 -1.820 19.206 1.00 55.56 78 GLY A O 1
ATOM 592 N N . GLY A 1 79 ? -11.898 -2.894 20.461 1.00 66.62 79 GLY A N 1
ATOM 593 C CA . GLY A 1 79 ? -11.013 -1.744 20.642 1.00 66.62 79 GLY A CA 1
ATOM 594 C C . GLY A 1 79 ? -10.445 -1.220 19.312 1.00 66.62 79 GLY A C 1
ATOM 595 O O . GLY A 1 79 ? -10.820 -1.707 18.241 1.00 66.62 79 GLY A O 1
ATOM 596 N N . PRO A 1 80 ? -9.531 -0.236 19.351 1.00 76.50 80 PRO A N 1
ATOM 597 C CA . PRO A 1 80 ? -8.959 0.329 18.132 1.00 76.50 80 PRO A CA 1
ATOM 598 C C . PRO A 1 80 ? -8.384 -0.779 17.237 1.00 76.50 80 PRO A C 1
ATOM 600 O O . PRO A 1 80 ? -7.794 -1.749 17.734 1.00 76.50 80 PRO A O 1
ATOM 603 N N . LEU A 1 81 ? -8.613 -0.650 15.926 1.00 85.81 81 LEU A N 1
ATOM 604 C CA . LEU A 1 81 ? -8.052 -1.555 14.930 1.00 85.81 81 LEU A CA 1
ATOM 605 C C . LEU A 1 81 ? -6.538 -1.339 14.886 1.00 85.81 81 LEU A C 1
ATOM 607 O O . LEU A 1 81 ? -6.065 -0.217 14.697 1.00 85.81 81 LEU A O 1
ATOM 611 N N . LYS A 1 82 ? -5.794 -2.425 15.059 1.00 90.06 82 LYS A N 1
ATOM 612 C CA . LYS A 1 82 ? -4.345 -2.475 14.924 1.00 90.06 82 LYS A CA 1
ATOM 613 C C . LYS A 1 82 ? -4.015 -3.114 13.590 1.00 90.06 82 LYS A C 1
ATOM 615 O O . LYS A 1 82 ? -4.489 -4.209 13.285 1.00 90.06 82 LYS A O 1
ATOM 620 N N . LEU A 1 83 ? -3.218 -2.424 12.793 1.00 92.81 83 LEU A N 1
ATOM 621 C CA . LEU A 1 83 ? -2.710 -2.926 11.525 1.00 92.81 83 LEU A CA 1
ATOM 622 C C . LEU A 1 83 ? -1.270 -3.391 11.727 1.00 92.81 83 LEU A C 1
ATOM 624 O O . LEU A 1 83 ? -0.527 -2.799 12.509 1.00 92.81 83 LEU A O 1
ATOM 628 N N . ARG A 1 84 ? -0.870 -4.437 11.010 1.00 94.50 84 ARG A N 1
ATOM 629 C CA . ARG A 1 84 ? 0.513 -4.913 10.976 1.00 94.50 84 ARG A CA 1
ATOM 630 C C . ARG A 1 84 ? 1.105 -4.602 9.613 1.00 94.50 84 ARG A C 1
ATOM 632 O O . ARG A 1 84 ? 0.601 -5.091 8.600 1.00 94.50 84 ARG A O 1
ATOM 639 N N . GLY A 1 85 ? 2.127 -3.755 9.596 1.00 94.94 85 GLY A N 1
ATOM 640 C CA . GLY A 1 85 ? 2.849 -3.390 8.384 1.00 94.94 85 GLY A CA 1
ATOM 641 C C . GLY A 1 85 ? 3.749 -4.512 7.865 1.00 94.94 85 GLY A C 1
ATOM 642 O O . GLY A 1 85 ? 3.982 -5.511 8.545 1.00 94.94 85 GLY A O 1
ATOM 643 N N . ALA A 1 86 ? 4.293 -4.340 6.662 1.00 94.31 86 ALA A N 1
ATOM 644 C CA . ALA A 1 86 ? 5.187 -5.323 6.050 1.00 94.31 86 ALA A CA 1
ATOM 645 C C . ALA A 1 86 ? 6.562 -5.445 6.731 1.00 94.31 86 ALA A C 1
ATOM 647 O O . ALA A 1 86 ? 7.242 -6.454 6.548 1.00 94.31 86 ALA A O 1
ATOM 648 N N . ASN A 1 87 ? 6.954 -4.450 7.523 1.00 93.75 87 ASN A N 1
ATOM 649 C CA . ASN A 1 87 ? 8.132 -4.469 8.390 1.00 93.75 87 ASN A CA 1
ATOM 650 C C . ASN A 1 87 ? 7.812 -4.908 9.829 1.00 93.75 87 ASN A C 1
ATOM 652 O O . ASN A 1 87 ? 8.646 -4.741 10.712 1.00 93.75 87 ASN A O 1
ATOM 656 N N . GLU A 1 88 ? 6.621 -5.464 10.062 1.00 93.69 88 GLU A N 1
ATOM 657 C CA . GLU A 1 88 ? 6.129 -5.919 11.365 1.00 93.69 88 GLU A CA 1
ATOM 658 C C . GLU A 1 88 ? 5.763 -4.825 12.374 1.00 93.69 88 GLU A C 1
ATOM 660 O O . GLU A 1 88 ? 5.344 -5.154 13.487 1.00 93.69 88 GLU A O 1
ATOM 665 N N . ASP A 1 89 ? 5.831 -3.551 11.983 1.00 94.62 89 ASP A N 1
ATOM 666 C CA . ASP A 1 89 ? 5.373 -2.446 12.822 1.00 94.62 89 ASP A CA 1
ATOM 667 C C . ASP A 1 89 ? 3.862 -2.525 13.082 1.00 94.62 89 ASP A C 1
ATOM 669 O O . ASP A 1 89 ? 3.058 -2.831 12.193 1.00 94.62 89 ASP A O 1
ATOM 673 N N . GLU A 1 90 ? 3.468 -2.170 14.306 1.00 93.75 90 GLU A N 1
ATOM 674 C CA . GLU A 1 90 ? 2.068 -1.956 14.665 1.00 93.75 90 GLU A CA 1
ATOM 675 C C . GLU A 1 90 ? 1.644 -0.526 14.297 1.00 93.75 90 GLU A C 1
ATOM 677 O O . GLU A 1 90 ? 2.115 0.459 14.874 1.00 93.75 90 GLU A O 1
ATOM 682 N N . LEU A 1 91 ? 0.703 -0.409 13.362 1.00 94.00 91 LEU A N 1
ATOM 683 C CA . LEU A 1 91 ? 0.147 0.855 12.895 1.00 94.00 91 LEU A CA 1
ATOM 684 C C . LEU A 1 91 ? -1.274 1.018 13.440 1.00 94.00 91 LEU A C 1
ATOM 686 O O . LEU A 1 91 ? -2.182 0.247 13.128 1.00 94.00 91 LEU A O 1
ATOM 690 N N . SER A 1 92 ? -1.468 2.045 14.257 1.00 91.44 92 SER A N 1
ATOM 691 C CA . SER A 1 92 ? -2.760 2.434 14.818 1.00 91.44 92 SER A CA 1
ATOM 692 C C . SER A 1 92 ? -2.805 3.950 15.013 1.00 91.44 92 SER A C 1
ATOM 694 O O . SER A 1 92 ? -1.780 4.624 14.893 1.00 91.44 92 SER A O 1
ATOM 696 N N . LEU A 1 93 ? -3.980 4.483 15.358 1.00 90.81 93 LEU A N 1
ATOM 697 C CA . LEU A 1 93 ? -4.158 5.906 15.682 1.00 90.81 93 LEU A CA 1
ATOM 698 C C . LEU A 1 93 ? -3.310 6.363 16.879 1.00 90.81 93 LEU A C 1
ATOM 700 O O . LEU A 1 93 ? -2.992 7.543 16.988 1.00 90.81 93 LEU A O 1
ATOM 704 N N . GLU A 1 94 ? -2.966 5.444 17.783 1.00 88.62 94 GLU A N 1
ATOM 705 C CA . GLU A 1 94 ? -2.200 5.745 18.996 1.00 88.62 94 GLU A CA 1
ATOM 706 C C . GLU A 1 94 ? -0.694 5.573 18.780 1.00 88.62 94 GLU A C 1
ATOM 708 O O . GLU A 1 94 ? 0.106 6.322 19.339 1.00 88.62 94 GLU A O 1
ATOM 713 N N . THR A 1 95 ? -0.299 4.589 17.969 1.00 90.62 95 THR A N 1
ATOM 714 C CA . THR A 1 95 ? 1.109 4.204 17.795 1.00 90.62 95 THR A CA 1
ATOM 715 C C . THR A 1 95 ? 1.797 4.909 16.633 1.00 90.62 95 THR A C 1
ATOM 717 O O . THR A 1 95 ? 3.026 4.913 16.581 1.00 90.62 95 THR A O 1
ATOM 720 N N . SER A 1 96 ? 1.046 5.507 15.701 1.00 92.56 96 SER A N 1
ATOM 721 C CA . SER A 1 96 ? 1.613 6.071 14.476 1.00 92.56 96 SER A CA 1
ATOM 722 C C . SER A 1 96 ? 0.996 7.422 14.094 1.00 92.56 96 SER A C 1
ATOM 724 O O . SER A 1 96 ? -0.217 7.513 13.909 1.00 92.56 96 SER A O 1
ATOM 726 N N . PRO A 1 97 ? 1.814 8.473 13.865 1.00 94.94 97 PRO A N 1
ATOM 727 C CA . PRO A 1 97 ? 1.328 9.766 13.373 1.00 94.94 97 PRO A CA 1
ATOM 728 C C . PRO A 1 97 ? 0.894 9.726 11.896 1.00 94.94 97 PRO A C 1
ATOM 730 O O . PRO A 1 97 ? 0.346 10.700 11.382 1.00 94.94 97 PRO A O 1
ATOM 733 N N . TYR A 1 98 ? 1.168 8.619 11.201 1.00 95.31 98 TYR A N 1
ATOM 734 C CA . TYR A 1 98 ? 0.878 8.421 9.781 1.00 95.31 98 TYR A CA 1
ATOM 735 C C . TYR A 1 98 ? -0.498 7.800 9.527 1.00 95.31 98 TYR A C 1
ATOM 737 O O . TYR A 1 98 ? -0.864 7.587 8.371 1.00 95.31 98 TYR A O 1
ATOM 745 N N . VAL A 1 99 ? -1.247 7.497 10.590 1.00 96.19 99 VAL A N 1
ATOM 746 C CA . VAL A 1 99 ? -2.577 6.889 10.518 1.00 96.19 99 VAL A CA 1
ATOM 747 C C . VAL A 1 99 ? -3.631 7.941 10.841 1.00 96.19 99 VAL A C 1
ATOM 749 O O . VAL A 1 99 ? -3.552 8.624 11.861 1.00 96.19 99 VAL A O 1
ATOM 752 N N . LYS A 1 100 ? -4.640 8.064 9.979 1.00 94.81 100 LYS A N 1
ATOM 753 C CA . LYS A 1 100 ? -5.791 8.956 10.173 1.00 94.81 100 LYS A CA 1
ATOM 754 C C . LYS A 1 100 ? -7.092 8.171 10.084 1.00 94.81 100 LYS A C 1
ATOM 756 O O . LYS A 1 100 ? -7.211 7.284 9.249 1.00 94.81 100 LYS A O 1
ATOM 761 N N . GLU A 1 101 ? -8.067 8.511 10.925 1.00 91.81 101 GLU A N 1
ATOM 762 C CA . GLU A 1 101 ? -9.410 7.916 10.901 1.00 91.81 101 GLU A CA 1
ATOM 763 C C . GLU A 1 101 ? -10.406 8.855 10.218 1.00 91.81 101 GLU A C 1
ATOM 765 O O . GLU A 1 101 ? -10.519 10.031 10.571 1.00 91.81 101 GLU A O 1
ATOM 770 N N . PHE A 1 102 ? -11.194 8.297 9.304 1.00 90.44 102 PHE A N 1
ATOM 771 C CA . PHE A 1 102 ? -12.360 8.923 8.700 1.00 90.44 102 PHE A CA 1
ATOM 772 C C . PHE A 1 102 ? -13.585 8.035 8.926 1.00 90.44 102 PHE A C 1
ATOM 774 O O . PHE A 1 102 ? -13.524 6.815 8.793 1.00 90.44 102 PHE A O 1
ATOM 781 N N . ARG A 1 103 ? -14.723 8.636 9.274 1.00 85.06 103 ARG A N 1
ATOM 782 C CA . ARG A 1 103 ? -15.981 7.911 9.502 1.00 85.06 103 ARG A CA 1
ATOM 783 C C . ARG A 1 103 ? -16.927 8.171 8.348 1.00 85.06 103 ARG A C 1
ATOM 785 O O . ARG A 1 103 ? -17.471 9.268 8.247 1.00 85.06 103 ARG A O 1
ATOM 792 N N . ASP A 1 104 ? -17.139 7.161 7.519 1.00 78.06 104 ASP A N 1
ATOM 793 C CA . ASP A 1 104 ? -18.036 7.240 6.376 1.00 78.06 104 ASP A CA 1
ATOM 794 C C . ASP A 1 104 ? -19.376 6.566 6.701 1.00 78.06 104 ASP A C 1
ATOM 796 O O . ASP A 1 104 ? -19.470 5.365 6.958 1.00 78.06 104 ASP A O 1
ATOM 800 N N . GLY A 1 105 ? -20.446 7.359 6.766 1.00 79.94 105 GLY A N 1
ATOM 801 C CA . GLY A 1 105 ? -21.799 6.824 6.914 1.00 79.94 105 G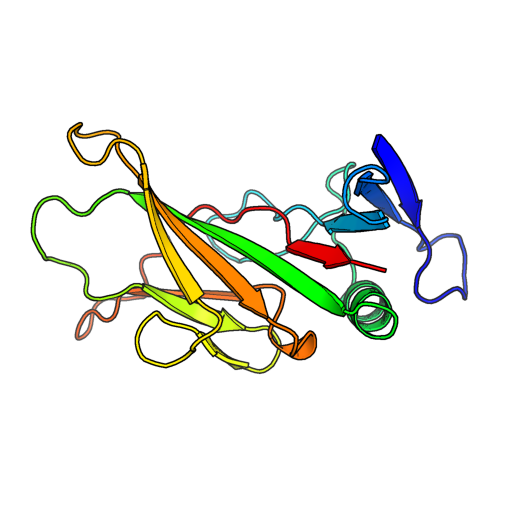LY A CA 1
ATOM 802 C C . GLY A 1 105 ? -22.114 6.111 8.240 1.00 79.94 105 GLY A C 1
ATOM 803 O O . GLY A 1 105 ? -23.151 5.450 8.314 1.00 79.94 105 GLY A O 1
ATOM 804 N N . CYS A 1 106 ? -21.304 6.259 9.305 1.00 81.62 106 CYS A N 1
ATOM 805 C CA . CYS A 1 106 ? -21.521 5.619 10.625 1.00 81.62 106 CYS A CA 1
ATOM 806 C C . CYS A 1 106 ? -22.835 5.998 11.345 1.00 81.62 106 CYS A C 1
ATOM 808 O O . CYS A 1 106 ? -23.116 5.487 12.425 1.00 81.62 106 CYS A O 1
ATOM 810 N N . GLN A 1 107 ? -23.643 6.897 10.781 1.00 81.12 107 GLN A N 1
ATOM 811 C CA . GLN A 1 107 ? -25.009 7.164 11.249 1.00 81.12 107 GLN A CA 1
ATOM 812 C C . GLN A 1 107 ? -25.989 6.052 10.834 1.00 81.12 107 GLN A C 1
ATOM 814 O O . GLN A 1 107 ? -27.082 5.941 11.383 1.00 81.12 107 GLN A O 1
ATOM 819 N N . THR A 1 108 ? -25.600 5.226 9.862 1.00 76.19 108 THR A N 1
ATOM 820 C CA . THR A 1 108 ? -26.374 4.097 9.348 1.00 76.19 108 THR A CA 1
ATOM 821 C C . THR A 1 108 ? -25.767 2.777 9.821 1.00 76.19 108 THR A C 1
ATOM 823 O O . THR A 1 108 ? -24.565 2.690 10.068 1.00 76.19 108 THR A O 1
ATOM 826 N N . GLN A 1 109 ? -26.572 1.711 9.885 1.00 71.25 109 GLN A N 1
ATOM 827 C CA . GLN A 1 109 ? -26.079 0.363 10.218 1.00 71.25 109 GLN A CA 1
ATOM 828 C C . GLN A 1 109 ? -25.115 -0.221 9.163 1.00 71.25 109 GLN A C 1
ATOM 830 O O . GLN A 1 109 ? -24.535 -1.278 9.388 1.00 71.25 109 GLN A O 1
ATOM 835 N N . GLN A 1 110 ? -24.950 0.449 8.018 1.00 77.81 110 GLN A N 1
ATOM 836 C CA . GLN A 1 110 ? -24.054 0.054 6.927 1.00 77.81 110 GLN A CA 1
ATOM 837 C C . GLN A 1 110 ? -22.793 0.927 6.844 1.00 77.81 110 GLN A C 1
ATOM 839 O O . GLN A 1 110 ? -21.979 0.735 5.943 1.00 77.81 110 GLN A O 1
ATOM 844 N N . GLY A 1 111 ? -22.623 1.880 7.766 1.00 84.94 111 GLY A N 1
ATOM 845 C CA . GLY A 1 111 ? -21.458 2.756 7.786 1.00 84.94 111 GLY A CA 1
ATOM 846 C C . GLY A 1 111 ? -20.143 2.001 7.963 1.00 84.94 111 GLY A C 1
ATOM 847 O O . GLY A 1 111 ? -20.091 0.922 8.568 1.00 84.94 111 GLY A O 1
ATOM 848 N N . ARG A 1 112 ? -19.058 2.607 7.481 1.00 87.00 112 ARG A N 1
ATOM 849 C CA . ARG A 1 112 ? -17.696 2.092 7.614 1.00 87.00 112 ARG A CA 1
ATOM 850 C C . ARG A 1 112 ? -16.765 3.159 8.177 1.00 87.00 112 ARG A C 1
ATOM 852 O O . ARG A 1 112 ? -16.845 4.334 7.834 1.00 87.00 112 ARG A O 1
ATOM 859 N N . THR A 1 113 ? -15.846 2.737 9.026 1.00 89.00 113 THR A N 1
ATOM 860 C CA . THR A 1 113 ? -14.685 3.542 9.393 1.00 89.00 113 THR A CA 1
ATOM 861 C C . THR A 1 113 ? -13.557 3.225 8.419 1.00 89.00 113 THR A C 1
ATOM 863 O O . THR A 1 113 ? -13.342 2.057 8.100 1.00 89.00 113 THR A O 1
ATOM 866 N N . VAL A 1 114 ? -12.846 4.245 7.946 1.00 92.56 114 VAL A N 1
ATOM 867 C CA . VAL A 1 114 ? -11.687 4.144 7.054 1.00 92.56 114 VAL A CA 1
ATOM 868 C C . VAL A 1 114 ? -10.457 4.661 7.794 1.00 92.56 114 VAL A C 1
ATOM 870 O O . VAL A 1 114 ? -10.467 5.777 8.311 1.00 92.56 114 VAL A O 1
ATOM 873 N N . LEU A 1 115 ? -9.404 3.854 7.849 1.00 94.25 115 LEU A N 1
ATOM 874 C CA . LEU A 1 115 ? -8.072 4.264 8.268 1.00 94.25 115 LEU A CA 1
ATOM 875 C C . LEU A 1 115 ? -7.230 4.536 7.025 1.00 94.25 115 LEU A C 1
ATOM 877 O O . LEU A 1 115 ? -6.969 3.611 6.260 1.00 94.25 115 LEU A O 1
ATOM 881 N N . GLU A 1 116 ? -6.799 5.779 6.845 1.00 96.38 116 GLU A N 1
ATOM 882 C CA . GLU A 1 116 ? -5.781 6.139 5.854 1.00 96.38 116 GLU A CA 1
ATOM 883 C C . GLU A 1 116 ? -4.409 5.990 6.515 1.00 96.38 116 GLU A C 1
ATOM 885 O O . GLU A 1 116 ? -4.100 6.686 7.488 1.00 96.38 116 GLU A O 1
ATOM 890 N N . VAL A 1 117 ? -3.574 5.100 5.984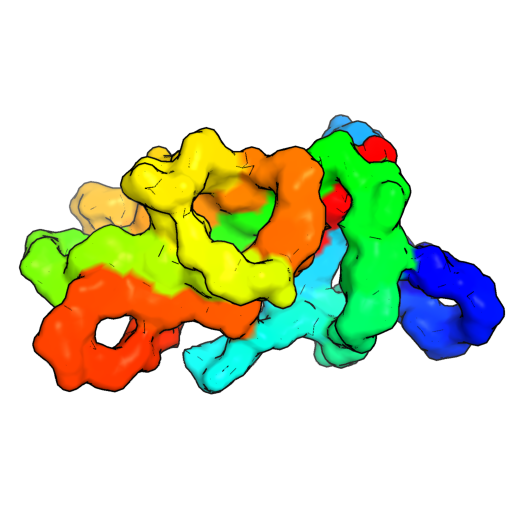 1.00 97.12 117 VAL A N 1
ATOM 891 C CA . VAL A 1 117 ? -2.157 5.002 6.342 1.00 97.12 117 VAL A CA 1
ATOM 892 C C . VAL A 1 117 ? -1.359 5.703 5.253 1.00 97.12 117 VAL A C 1
ATOM 894 O O . VAL A 1 117 ? -1.271 5.195 4.141 1.00 97.12 117 VAL A O 1
ATOM 897 N N . ARG A 1 118 ? -0.750 6.853 5.556 1.00 96.31 118 ARG A N 1
ATOM 898 C CA . ARG A 1 118 ? 0.114 7.598 4.625 1.00 96.31 118 ARG A CA 1
ATOM 899 C C . ARG A 1 118 ? 1.461 7.869 5.276 1.00 96.31 118 ARG A C 1
ATOM 901 O O . ARG A 1 118 ? 1.583 8.773 6.100 1.00 96.31 118 ARG A O 1
ATOM 908 N N . THR A 1 119 ? 2.472 7.094 4.896 1.00 95.31 119 THR A N 1
ATOM 909 C CA . THR A 1 119 ? 3.764 7.036 5.596 1.00 95.31 119 THR A CA 1
ATOM 910 C C . THR A 1 119 ? 4.947 7.266 4.646 1.00 95.31 119 THR A C 1
ATOM 912 O O . THR A 1 119 ? 4.947 6.758 3.520 1.00 95.31 119 THR A O 1
ATOM 915 N N . PRO A 1 120 ? 5.981 8.020 5.071 1.00 94.00 120 PRO A N 1
ATOM 916 C CA . PRO A 1 120 ? 7.257 8.083 4.362 1.00 94.00 120 PRO A CA 1
ATOM 917 C C . PRO A 1 120 ? 8.109 6.819 4.581 1.00 94.00 120 PRO A C 1
ATOM 919 O O . PRO A 1 120 ? 9.104 6.632 3.889 1.00 94.00 120 PRO A O 1
ATOM 922 N N . VAL A 1 121 ? 7.747 5.954 5.537 1.00 93.94 121 VAL A N 1
ATOM 923 C CA . VAL A 1 121 ? 8.451 4.700 5.833 1.00 93.94 121 VAL A CA 1
ATOM 924 C C . VAL A 1 121 ? 7.850 3.585 4.982 1.00 93.94 121 VAL A C 1
ATOM 926 O O . VAL A 1 121 ? 6.926 2.884 5.379 1.00 93.94 121 VAL A O 1
ATOM 929 N N . LEU A 1 122 ? 8.365 3.430 3.770 1.00 92.94 122 LEU A N 1
ATOM 930 C CA . LEU A 1 122 ? 7.778 2.578 2.727 1.00 92.94 122 LEU A CA 1
ATOM 931 C C . LEU A 1 122 ? 7.765 1.089 3.080 1.00 92.94 122 LEU A C 1
ATOM 933 O O . LEU A 1 122 ? 6.930 0.338 2.584 1.00 92.94 122 LEU A O 1
ATOM 937 N N . GLU A 1 123 ? 8.689 0.665 3.939 1.00 92.31 123 GLU A N 1
ATOM 938 C CA . GLU A 1 123 ? 8.786 -0.706 4.443 1.00 92.31 123 GLU A CA 1
ATOM 939 C C . GLU A 1 123 ? 7.582 -1.089 5.317 1.00 92.31 123 GLU A C 1
ATOM 941 O O . GLU A 1 123 ? 7.276 -2.272 5.435 1.00 92.31 123 GLU A O 1
ATOM 946 N N . GLN A 1 124 ? 6.852 -0.106 5.862 1.00 94.75 124 GLN A N 1
ATOM 947 C CA . GLN A 1 124 ? 5.618 -0.341 6.615 1.00 94.75 124 GLN A CA 1
ATOM 948 C C . GLN A 1 124 ? 4.469 -0.828 5.732 1.00 94.75 124 GLN A C 1
ATOM 950 O O . GLN A 1 124 ? 3.587 -1.525 6.224 1.00 94.75 124 GLN A O 1
ATOM 955 N N . LEU A 1 125 ? 4.459 -0.492 4.440 1.00 95.69 125 LEU A N 1
ATOM 956 C CA . LEU A 1 125 ? 3.399 -0.895 3.520 1.00 95.69 125 LEU A CA 1
ATOM 957 C C . LEU A 1 125 ? 3.874 -2.000 2.555 1.00 95.69 125 LEU A C 1
ATOM 959 O O . LEU A 1 125 ? 5.050 -2.056 2.173 1.00 95.69 125 LEU A O 1
ATOM 963 N N . PRO A 1 126 ? 2.984 -2.911 2.128 1.00 96.00 126 PRO A N 1
ATOM 964 C CA . PRO A 1 126 ? 1.557 -2.966 2.453 1.00 96.00 126 PRO A CA 1
ATOM 965 C C . PRO A 1 126 ? 1.219 -3.459 3.871 1.00 96.00 126 PRO A C 1
ATOM 967 O O . PRO A 1 126 ? 2.062 -4.027 4.559 1.00 96.00 126 PRO A O 1
ATOM 970 N N . VAL A 1 127 ? -0.045 -3.305 4.271 1.00 95.19 127 VAL A N 1
ATOM 971 C CA . VAL A 1 127 ? -0.617 -3.952 5.460 1.00 95.19 127 VAL A CA 1
ATOM 972 C C . VAL A 1 127 ? -0.735 -5.467 5.241 1.00 95.19 127 VAL A C 1
ATOM 974 O O . VAL A 1 127 ? -1.354 -5.923 4.283 1.00 95.19 127 VAL A O 1
ATOM 977 N N . LEU A 1 128 ? -0.170 -6.261 6.152 1.00 93.06 128 LEU A N 1
ATOM 978 C CA . LEU A 1 128 ? -0.153 -7.729 6.076 1.00 93.06 128 LEU A CA 1
ATOM 979 C C . LEU A 1 128 ? -1.094 -8.414 7.072 1.00 93.06 128 LEU A C 1
ATOM 981 O O . LEU A 1 128 ? -1.431 -9.584 6.892 1.00 93.06 128 LEU A O 1
ATOM 985 N N . ASP A 1 129 ? -1.535 -7.708 8.112 1.00 91.44 129 ASP A N 1
ATOM 986 C CA . ASP A 1 129 ? -2.560 -8.215 9.024 1.00 91.44 129 ASP A CA 1
ATOM 987 C C . ASP A 1 129 ? -3.354 -7.077 9.669 1.00 91.44 129 ASP A C 1
ATOM 989 O O . ASP A 1 129 ? -2.916 -5.925 9.700 1.00 91.44 129 ASP A O 1
ATOM 993 N N . ALA A 1 130 ? -4.518 -7.417 10.210 1.00 88.94 130 ALA A N 1
ATOM 994 C CA . ALA A 1 130 ? -5.334 -6.521 11.007 1.00 88.94 130 ALA A CA 1
ATOM 995 C C . ALA A 1 130 ? -5.983 -7.284 12.164 1.00 88.94 130 ALA A C 1
ATOM 997 O O . ALA A 1 130 ? -6.556 -8.363 11.987 1.00 88.94 130 ALA A O 1
ATOM 998 N N . SER A 1 131 ? -5.923 -6.703 13.356 1.00 85.56 131 SER A N 1
ATOM 999 C CA . SER A 1 131 ? -6.531 -7.259 14.557 1.00 85.56 131 SER A CA 1
ATOM 1000 C C . SER A 1 131 ? -7.244 -6.170 15.345 1.00 85.56 131 SER A C 1
ATOM 1002 O O . SER A 1 131 ? -6.795 -5.030 15.452 1.00 85.56 131 SER A O 1
ATOM 1004 N N . PHE A 1 132 ? -8.399 -6.515 15.901 1.00 82.31 132 PHE A N 1
ATOM 1005 C CA . PHE A 1 132 ? -9.044 -5.672 16.898 1.00 82.31 132 PHE A CA 1
ATOM 1006 C C . PHE A 1 132 ? -8.379 -5.940 18.246 1.00 82.31 132 PHE A C 1
ATOM 1008 O O . PHE A 1 132 ? -8.024 -7.081 18.537 1.00 82.31 132 PHE A O 1
ATOM 1015 N N . SER A 1 133 ? -8.233 -4.905 19.072 1.00 70.12 133 SER A N 1
ATOM 1016 C CA . SER A 1 133 ? -7.537 -4.961 20.372 1.00 70.12 133 SER A CA 1
ATOM 1017 C C . SER A 1 133 ? -8.235 -5.818 21.453 1.00 70.12 133 SER A C 1
ATOM 1019 O O . SER A 1 133 ? -8.032 -5.596 22.644 1.00 70.12 133 SER A O 1
ATOM 1021 N N . ASP A 1 134 ? -9.093 -6.762 21.072 1.00 66.44 134 ASP A N 1
ATOM 1022 C CA . ASP A 1 134 ? -9.954 -7.503 21.988 1.00 66.44 134 ASP A CA 1
ATOM 1023 C C . ASP A 1 134 ? -9.164 -8.507 22.849 1.00 66.44 134 ASP A C 1
ATOM 1025 O O . ASP A 1 134 ? -8.296 -9.244 22.372 1.00 66.44 134 ASP A O 1
ATOM 1029 N N . LEU A 1 135 ? -9.479 -8.539 24.145 1.00 52.00 135 LEU A N 1
ATOM 1030 C CA . LEU A 1 135 ? -8.838 -9.379 25.160 1.00 52.00 135 LEU A CA 1
ATOM 1031 C C . LEU A 1 135 ? -9.294 -10.844 25.024 1.00 52.00 135 LEU A C 1
ATOM 1033 O O . LEU A 1 135 ? -10.181 -11.301 25.741 1.00 52.00 135 LEU A O 1
ATOM 1037 N N . GLY A 1 136 ? -8.663 -11.604 24.125 1.00 47.91 136 GLY A N 1
ATOM 1038 C CA . GLY A 1 136 ? -8.709 -13.075 24.143 1.00 47.91 136 GLY A CA 1
ATOM 1039 C C . GLY A 1 136 ? -9.627 -13.763 23.125 1.00 47.91 136 GLY A C 1
ATOM 1040 O O . GLY A 1 136 ? -9.775 -14.983 23.191 1.00 47.91 136 GLY A O 1
ATOM 1041 N N . ALA A 1 137 ? -10.204 -13.038 22.163 1.00 46.97 137 ALA A N 1
ATOM 1042 C CA . ALA A 1 137 ? -10.847 -13.643 20.994 1.00 46.97 137 ALA A CA 1
ATOM 1043 C C . ALA A 1 137 ? -9.834 -13.810 19.839 1.00 46.97 137 ALA A C 1
ATOM 1045 O O . ALA A 1 137 ? -8.943 -12.972 19.688 1.00 46.97 137 ALA A O 1
ATOM 1046 N N . PRO A 1 138 ? -9.935 -14.865 19.004 1.00 52.38 138 PRO A N 1
ATOM 1047 C CA . PRO A 1 138 ? -9.083 -14.996 17.823 1.00 52.38 138 PRO A CA 1
ATOM 1048 C C . PRO A 1 138 ? -9.264 -13.774 16.909 1.00 52.38 138 PRO A C 1
ATOM 1050 O O . PRO A 1 138 ? -10.387 -13.266 16.820 1.00 52.38 138 PRO A O 1
ATOM 1053 N N . PRO A 1 139 ? -8.206 -13.310 16.217 1.00 53.50 139 PRO A N 1
ATOM 1054 C CA . PRO A 1 139 ? -8.273 -12.133 15.357 1.00 53.50 139 PRO A CA 1
ATOM 1055 C C . PRO A 1 139 ? -9.377 -12.321 14.312 1.00 53.50 139 PRO A C 1
ATOM 1057 O O . PRO A 1 139 ? -9.263 -13.112 13.375 1.00 53.50 139 PRO A O 1
ATOM 1060 N N . ARG A 1 140 ? -10.498 -11.622 14.499 1.00 55.53 140 ARG A N 1
ATOM 1061 C CA . ARG A 1 140 ? -11.604 -11.634 13.545 1.00 55.53 140 ARG A CA 1
ATOM 1062 C C . ARG A 1 140 ? -11.289 -10.620 12.455 1.00 55.53 140 ARG A C 1
ATOM 1064 O O . ARG A 1 140 ? -11.574 -9.441 12.605 1.00 55.53 140 ARG A O 1
ATOM 1071 N N . ARG A 1 141 ? -10.740 -11.105 11.340 1.00 62.94 141 ARG A N 1
ATOM 1072 C CA . ARG A 1 141 ? -10.559 -10.329 10.094 1.00 62.94 141 ARG A CA 1
ATOM 1073 C C . ARG A 1 141 ? -11.889 -9.974 9.412 1.00 62.94 141 ARG A C 1
ATOM 1075 O O . ARG A 1 141 ? -11.928 -9.156 8.499 1.00 62.94 141 ARG A O 1
ATOM 1082 N N . GLY A 1 142 ? -12.989 -10.593 9.851 1.00 63.91 142 GLY A N 1
ATOM 1083 C CA . GLY A 1 142 ? -14.318 -10.441 9.266 1.00 63.91 142 GLY A CA 1
ATOM 1084 C C . GLY A 1 142 ? -14.784 -8.985 9.233 1.00 63.91 142 GLY A C 1
ATOM 1085 O O . GLY A 1 142 ? -15.008 -8.374 10.273 1.00 63.91 142 GLY A O 1
ATOM 1086 N N . GLY A 1 143 ? -14.957 -8.455 8.022 1.00 78.94 143 GLY A N 1
ATOM 1087 C CA . GLY A 1 143 ? -15.451 -7.101 7.769 1.00 78.94 143 GLY A CA 1
ATOM 1088 C C . GLY A 1 143 ? -14.367 -6.074 7.440 1.00 78.94 143 GLY A C 1
ATOM 1089 O O . GLY A 1 143 ? -14.718 -5.006 6.933 1.00 78.94 143 GLY A O 1
ATOM 1090 N N . VAL A 1 144 ? -13.085 -6.384 7.669 1.00 87.25 144 VAL A N 1
ATOM 1091 C CA . VAL A 1 144 ? -11.969 -5.536 7.228 1.00 87.25 144 VAL A CA 1
ATOM 1092 C C . VAL A 1 144 ? -11.821 -5.662 5.713 1.00 87.25 144 VAL A C 1
ATOM 1094 O O . VAL A 1 144 ? -11.759 -6.768 5.184 1.00 87.25 144 VAL A O 1
ATOM 1097 N N . LEU A 1 145 ? -11.782 -4.528 5.021 1.00 89.75 145 LEU A N 1
ATOM 1098 C CA . LEU A 1 145 ? -11.535 -4.437 3.588 1.00 89.75 145 LEU A CA 1
ATOM 1099 C C . LEU A 1 145 ? -10.276 -3.605 3.374 1.00 89.75 145 LEU A C 1
ATOM 1101 O O . LEU A 1 145 ? -10.193 -2.468 3.846 1.00 89.75 145 LEU A O 1
ATOM 1105 N N . LEU A 1 146 ? -9.316 -4.180 2.661 1.00 93.38 146 LEU A N 1
ATOM 1106 C CA . LEU A 1 146 ? -8.121 -3.476 2.229 1.00 93.38 146 LEU A CA 1
ATOM 1107 C C . LEU A 1 146 ? -8.427 -2.670 0.965 1.00 93.38 146 LEU A C 1
ATOM 1109 O O . LEU A 1 146 ? -9.077 -3.163 0.045 1.00 93.38 146 LEU A O 1
ATOM 1113 N N . GLY A 1 147 ? -7.930 -1.441 0.916 1.00 95.31 147 GLY A N 1
ATOM 1114 C CA . GLY A 1 147 ? -7.738 -0.695 -0.318 1.00 95.31 147 GLY A CA 1
ATOM 1115 C C . GLY A 1 147 ? -6.403 -1.052 -0.985 1.00 95.31 147 GLY A C 1
ATOM 1116 O O . GLY A 1 147 ? -5.563 -1.733 -0.374 1.00 95.31 147 GLY A O 1
ATOM 1117 N N . PRO A 1 148 ? -6.187 -0.596 -2.232 1.00 96.38 148 PRO A N 1
ATOM 1118 C CA . PRO A 1 148 ? -4.908 -0.746 -2.912 1.00 96.38 148 PRO A CA 1
ATOM 1119 C C . PRO A 1 148 ? -3.788 -0.055 -2.130 1.00 96.38 148 PRO A C 1
ATOM 1121 O O . PRO A 1 148 ? -3.991 0.997 -1.525 1.00 96.38 148 PRO A O 1
ATOM 1124 N N . VAL A 1 149 ? -2.599 -0.652 -2.152 1.00 96.69 149 VAL A N 1
ATOM 1125 C CA . VAL A 1 149 ? -1.378 0.008 -1.683 1.00 96.69 149 VAL A CA 1
ATOM 1126 C C . VAL A 1 149 ? -0.778 0.785 -2.846 1.00 96.69 149 VAL A C 1
ATOM 1128 O O . VAL A 1 149 ? -0.536 0.216 -3.907 1.00 96.69 149 VAL A O 1
ATOM 1131 N N . CYS A 1 150 ? -0.539 2.076 -2.661 1.00 96.12 150 CYS A N 1
ATOM 1132 C CA . CYS A 1 150 ? -0.063 2.961 -3.714 1.00 96.12 150 CYS A CA 1
ATOM 1133 C C . CYS A 1 150 ? 1.271 3.597 -3.325 1.00 96.12 150 CYS A C 1
ATOM 1135 O O . CYS A 1 150 ? 1.402 4.203 -2.260 1.00 96.12 150 CYS A O 1
ATOM 1137 N N . PHE A 1 151 ? 2.254 3.473 -4.212 1.00 94.38 151 PHE A N 1
ATOM 1138 C CA . PHE A 1 151 ? 3.597 4.026 -4.068 1.00 94.38 151 PHE A CA 1
ATOM 1139 C C . PHE A 1 151 ? 3.767 5.194 -5.045 1.00 94.38 151 PHE A C 1
ATOM 1141 O O . PHE A 1 151 ? 3.545 5.018 -6.243 1.00 94.38 151 PHE A O 1
ATOM 1148 N N . MET A 1 152 ? 4.101 6.388 -4.550 1.00 88.75 152 MET A N 1
ATOM 1149 C CA . MET A 1 152 ? 4.288 7.576 -5.396 1.00 88.75 152 MET A CA 1
ATOM 1150 C C . MET A 1 152 ? 5.743 7.692 -5.843 1.00 88.75 152 MET A C 1
ATOM 1152 O O . MET A 1 152 ? 6.617 7.662 -4.979 1.00 88.75 152 MET A O 1
ATOM 1156 N N . GLY A 1 153 ? 5.979 7.808 -7.153 1.00 77.25 153 GLY A N 1
ATOM 1157 C CA . GLY A 1 153 ? 7.310 8.012 -7.741 1.00 77.25 153 GLY A CA 1
ATOM 1158 C C . GLY A 1 153 ? 7.734 9.469 -7.879 1.00 77.25 153 GLY A C 1
ATOM 1159 O O . GLY A 1 153 ? 6.958 10.370 -7.489 1.00 77.25 153 GLY A O 1
#

Secondary structure (DSSP, 8-state):
-EEEE-TT-S-GGG-EEEEEETTTTSEEEEEEPS-SS---EE-TTSPBPPHHHHHHHHTT-S-EEEEEEEEPPSSSSS-SEEEEETTS-EE-TTT-TTEEEEEESTTSTT-EEEEEEEES-GGG-SEEEEEE--SSS----TT-EEEEEEEE-